Protein AF-A0A1W9YZS1-F1 (afdb_monomer_lite)

Secondary structure (DSSP, 8-state):
-HHHHHHHHHHTT--------SSHHHHHHHHHHHTT-SEEEEEPP---HHHHHSS--HHHHHHHH-TTSEEEEE--GGG----GGGGS-HHHHHHHHHHHHHHHHHHHHHHIIIIITTT--HHHHHHHHHHHHHHHHHHH-HHHHHHHHHHHHHHHHHH-

Sequence (160 aa):
QLGRVRELATSLGATMHTVVGDDVPTALLDFAREMNATQLVVGTSRRSRWARLFDEGIGARTVQESGGIDVHMVTHPAASRASGWSRVSPRERHIASWLAALVVPSVICAITVAWLDRFMGIGGESALFFIGVLIVALLGGVAPAALSALLSGMLLNYFL

InterPro domains:
  IPR014729 Rossmann-like alpha/beta/alpha sandwich fold [G3DSA:3.40.50.620] (1-74)
  IPR025201 Sensor protein KdpD, transmembrane domain [PF13493] (98-160)
  IPR038318 KdpD, transmembrane domain superfamily [G3DSA:1.20.120.620] (93-160)
  IPR052023 Sensor histidine kinase KdpD [PTHR45569] (2-159)

Structure (mmCIF, N/CA/C/O backbone):
data_AF-A0A1W9YZS1-F1
#
_entry.id   AF-A0A1W9YZS1-F1
#
loop_
_atom_site.group_PDB
_atom_site.id
_atom_site.type_symbol
_atom_site.label_atom_id
_atom_site.label_alt_id
_atom_site.label_comp_id
_atom_site.label_asym_id
_atom_site.label_entity_id
_atom_site.label_seq_id
_atom_site.pdbx_PDB_ins_code
_atom_site.Cartn_x
_atom_site.Cartn_y
_atom_site.Cartn_z
_atom_site.occupancy
_atom_site.B_iso_or_equiv
_atom_site.auth_seq_id
_atom_site.auth_comp_id
_atom_site.auth_asym_id
_atom_site.auth_atom_id
_atom_site.pdbx_PDB_model_num
ATOM 1 N N . GLN A 1 1 ? -33.999 -2.485 -0.172 1.00 58.56 1 GLN A N 1
ATOM 2 C CA . GLN A 1 1 ? -32.939 -3.371 0.371 1.00 58.56 1 GLN A CA 1
ATOM 3 C C . GLN A 1 1 ? -32.842 -3.327 1.900 1.00 58.56 1 GLN A C 1
ATOM 5 O O . GLN A 1 1 ? -32.667 -4.387 2.485 1.00 58.56 1 GLN A O 1
ATOM 10 N N . LEU A 1 2 ? -33.027 -2.169 2.553 1.00 68.69 2 LEU A N 1
ATOM 11 C CA . LEU A 1 2 ? -32.973 -2.036 4.022 1.00 68.69 2 LEU A CA 1
ATOM 12 C C . LEU A 1 2 ? -33.967 -2.930 4.791 1.00 68.69 2 LEU A C 1
ATOM 14 O O . LEU A 1 2 ? -33.612 -3.445 5.843 1.00 68.69 2 LEU A O 1
ATOM 18 N N . GLY A 1 3 ? -35.166 -3.186 4.248 1.00 78.94 3 GLY A N 1
ATOM 19 C CA . GLY A 1 3 ? -36.170 -4.041 4.902 1.00 78.94 3 GLY A CA 1
ATOM 20 C C . GLY A 1 3 ? -35.681 -5.463 5.203 1.00 78.94 3 GLY A C 1
ATOM 21 O O . GLY A 1 3 ? -35.859 -5.941 6.313 1.00 78.94 3 GLY A O 1
ATOM 22 N N . ARG A 1 4 ? -34.957 -6.093 4.266 1.00 85.69 4 ARG A N 1
ATOM 23 C CA . ARG A 1 4 ? -34.427 -7.459 4.436 1.00 85.69 4 ARG A CA 1
ATOM 24 C C . ARG A 1 4 ? -33.316 -7.530 5.489 1.00 85.69 4 ARG A C 1
ATOM 26 O O . ARG A 1 4 ? -33.202 -8.518 6.200 1.00 85.69 4 ARG A O 1
ATOM 33 N N . VAL A 1 5 ? -32.494 -6.482 5.585 1.00 85.12 5 VAL A N 1
ATOM 34 C CA . VAL A 1 5 ? -31.437 -6.385 6.607 1.00 85.12 5 VAL A CA 1
ATOM 35 C C . VAL A 1 5 ? -32.053 -6.171 7.985 1.00 85.12 5 VAL A C 1
ATOM 37 O O . VAL A 1 5 ? -31.619 -6.801 8.942 1.00 85.12 5 VAL A O 1
ATOM 40 N N . ARG A 1 6 ? -33.089 -5.328 8.077 1.00 88.00 6 ARG A N 1
ATOM 41 C CA . ARG A 1 6 ? -33.818 -5.086 9.324 1.00 88.00 6 ARG A CA 1
ATOM 42 C C . ARG A 1 6 ? -34.495 -6.354 9.832 1.00 88.00 6 ARG A C 1
ATOM 44 O O . ARG A 1 6 ? -34.338 -6.690 10.995 1.00 88.00 6 ARG A O 1
ATOM 51 N N . GLU A 1 7 ? -35.181 -7.072 8.950 1.00 92.19 7 GLU A N 1
ATOM 52 C CA . GLU A 1 7 ? -35.853 -8.333 9.271 1.00 92.19 7 GLU A CA 1
ATOM 53 C C . GLU A 1 7 ? -34.859 -9.401 9.755 1.00 92.19 7 GLU A C 1
ATOM 55 O O . GLU A 1 7 ? -35.082 -10.025 10.790 1.00 92.19 7 GLU A O 1
ATOM 60 N N . LEU A 1 8 ? -33.706 -9.532 9.085 1.00 91.50 8 LEU A N 1
ATOM 61 C CA . LEU A 1 8 ? -32.629 -10.419 9.527 1.00 91.50 8 LEU A CA 1
ATOM 62 C C . LEU A 1 8 ? -32.063 -10.008 10.893 1.00 91.50 8 LEU A C 1
ATOM 64 O O . LEU A 1 8 ? -31.922 -10.858 11.768 1.00 91.50 8 LEU A O 1
ATOM 68 N N . ALA A 1 9 ? -31.759 -8.722 11.091 1.00 91.31 9 ALA A N 1
ATOM 69 C CA . ALA A 1 9 ? -31.238 -8.223 12.360 1.00 91.31 9 ALA A CA 1
ATOM 70 C C . ALA A 1 9 ? -32.214 -8.525 13.505 1.00 91.31 9 ALA A C 1
ATOM 72 O O . ALA A 1 9 ? -31.822 -9.129 14.500 1.00 91.31 9 ALA A O 1
ATOM 73 N N . THR A 1 10 ? -33.500 -8.215 13.319 1.00 92.25 10 THR A N 1
ATOM 74 C CA . THR A 1 10 ? -34.541 -8.506 14.310 1.00 92.25 10 THR A CA 1
ATOM 75 C C . THR A 1 10 ? -34.695 -10.008 14.565 1.00 92.25 10 THR A C 1
ATOM 77 O O . THR A 1 10 ? -34.836 -10.403 15.719 1.00 92.25 10 THR A O 1
ATOM 80 N N . SER A 1 11 ? -34.590 -10.860 13.537 1.00 94.69 11 SER A N 1
ATOM 81 C CA . SER A 1 11 ? -34.639 -12.325 13.702 1.00 94.69 11 SER A CA 1
ATOM 82 C C . SER A 1 11 ? -33.488 -12.890 14.548 1.00 94.69 11 SER A C 1
ATOM 84 O O . SER A 1 11 ? -33.639 -13.931 15.179 1.00 94.69 11 SER A O 1
ATOM 86 N N . LEU A 1 12 ? -32.357 -12.180 14.593 1.00 94.62 12 LEU A N 1
ATOM 87 C CA . LEU A 1 12 ? -31.184 -12.512 15.404 1.00 94.62 12 LEU A CA 1
ATOM 88 C C . LEU A 1 12 ? -31.181 -11.786 16.762 1.00 94.62 12 LEU A C 1
ATOM 90 O O . LEU A 1 12 ? -30.202 -11.877 17.497 1.00 94.62 12 LEU A O 1
ATOM 94 N N . GLY A 1 13 ? -32.246 -11.048 17.093 1.00 92.19 13 GLY A N 1
ATOM 95 C CA . GLY A 1 13 ? -32.338 -10.258 18.324 1.00 92.19 13 GLY A CA 1
ATOM 96 C C . GLY A 1 13 ? -31.519 -8.961 18.311 1.00 92.19 13 GLY A C 1
ATOM 97 O O . GLY A 1 13 ? -31.342 -8.345 19.358 1.00 92.19 13 GLY A O 1
ATOM 98 N N . ALA A 1 14 ? -31.019 -8.529 17.151 1.00 91.44 14 ALA A N 1
ATOM 99 C CA . ALA A 1 14 ? -30.277 -7.283 16.998 1.00 91.44 14 ALA A CA 1
ATOM 100 C C . ALA A 1 14 ? -31.205 -6.091 16.705 1.00 91.44 14 ALA A C 1
ATOM 102 O O . ALA A 1 14 ? -32.243 -6.214 16.044 1.00 91.44 14 ALA A O 1
ATOM 103 N N . THR A 1 15 ? -30.794 -4.905 17.154 1.00 88.69 15 THR A N 1
ATOM 104 C CA . THR A 1 15 ? -31.464 -3.635 16.856 1.00 88.69 15 THR A CA 1
ATOM 105 C C . THR A 1 15 ? -30.782 -2.917 15.693 1.00 88.69 15 THR A C 1
ATOM 107 O O . THR A 1 15 ? -29.587 -3.070 15.445 1.00 88.69 15 THR A O 1
ATOM 110 N N . MET A 1 16 ? -31.557 -2.132 14.943 1.00 90.19 16 MET A N 1
ATOM 111 C CA . MET A 1 16 ? -31.054 -1.355 13.811 1.00 90.19 16 MET A CA 1
ATOM 112 C C . MET A 1 16 ? -31.204 0.135 14.099 1.00 90.19 16 MET A C 1
ATOM 114 O O . MET A 1 16 ? -32.323 0.618 14.275 1.00 90.19 16 MET A O 1
ATOM 118 N N . HIS A 1 17 ? -30.085 0.854 14.065 1.00 89.56 17 HIS A N 1
ATOM 119 C CA . HIS A 1 17 ? -30.022 2.307 14.194 1.00 89.56 17 HIS A CA 1
ATOM 120 C C . HIS A 1 17 ? -29.417 2.897 12.919 1.00 89.56 17 HIS A C 1
ATOM 122 O O . HIS A 1 17 ? -28.482 2.339 12.348 1.00 89.56 17 HIS A O 1
ATOM 128 N N . THR A 1 18 ? -29.994 3.991 12.423 1.00 89.62 18 THR A N 1
ATOM 129 C CA . THR A 1 18 ? -29.451 4.735 11.280 1.00 89.62 18 THR A CA 1
ATOM 130 C C . THR A 1 18 ? -28.856 6.025 11.807 1.00 89.62 18 THR A C 1
ATOM 132 O O . THR A 1 18 ? -29.577 6.840 12.373 1.00 89.62 18 THR A O 1
ATOM 135 N N . VAL A 1 19 ? -27.549 6.179 11.627 1.00 90.00 19 VAL A N 1
ATOM 136 C CA . VAL A 1 19 ? -26.792 7.362 12.034 1.00 90.00 19 VAL A CA 1
ATOM 137 C C . VAL A 1 19 ? -26.459 8.157 10.779 1.00 90.00 19 VAL A C 1
ATOM 139 O O . VAL A 1 19 ? -26.076 7.576 9.761 1.00 90.00 19 VAL A O 1
ATOM 142 N N . VAL A 1 20 ? -26.644 9.473 10.840 1.00 89.75 20 VAL A N 1
ATOM 143 C CA . VAL A 1 20 ? -26.350 10.400 9.743 1.00 89.75 20 VAL A CA 1
ATOM 144 C C . VAL A 1 20 ? -25.273 11.361 10.225 1.00 89.75 20 VAL A C 1
ATOM 146 O O . VAL A 1 20 ? -25.414 11.948 11.292 1.00 89.75 20 VAL A O 1
ATOM 149 N N . GLY A 1 21 ? -24.211 11.514 9.440 1.00 86.50 21 GLY A N 1
ATOM 150 C CA . GLY A 1 21 ? -23.132 12.457 9.707 1.00 86.50 21 GLY A CA 1
ATOM 151 C C . GLY A 1 21 ? -22.326 12.729 8.443 1.00 86.50 21 GLY A C 1
ATOM 152 O O . GLY A 1 21 ? -22.338 11.918 7.512 1.00 86.50 21 GLY A O 1
ATOM 153 N N . ASP A 1 22 ? -21.654 13.878 8.414 1.00 86.81 22 ASP A N 1
ATOM 154 C CA . ASP A 1 22 ? -20.851 14.324 7.268 1.00 86.81 22 ASP A CA 1
ATOM 155 C C . ASP A 1 22 ? -19.557 13.507 7.111 1.00 86.81 22 ASP A C 1
ATOM 157 O O . ASP A 1 22 ? -19.085 13.295 5.994 1.00 86.81 22 ASP A O 1
ATOM 161 N N . ASP A 1 23 ? -19.022 12.991 8.223 1.00 85.88 23 ASP A N 1
ATOM 162 C CA . ASP A 1 23 ? -17.901 12.053 8.258 1.00 85.88 23 ASP A CA 1
ATOM 163 C C . ASP A 1 23 ? -18.339 10.707 8.851 1.00 85.88 23 ASP A C 1
ATOM 165 O O . ASP A 1 23 ? -18.819 10.615 9.983 1.00 85.88 23 ASP A O 1
ATOM 169 N N . VAL A 1 24 ? -18.187 9.643 8.060 1.00 86.62 24 VAL A N 1
ATOM 170 C CA . VAL A 1 24 ? -18.674 8.305 8.423 1.00 86.62 24 VAL A CA 1
ATOM 171 C C . VAL A 1 24 ? -17.892 7.695 9.599 1.00 86.62 24 VAL A C 1
ATOM 173 O O . VAL A 1 24 ? -18.552 7.208 10.517 1.00 86.62 24 VAL A O 1
ATOM 176 N N . PRO A 1 25 ? -16.539 7.682 9.623 1.00 87.81 25 PRO A N 1
ATOM 177 C CA . PRO A 1 25 ? -15.772 7.216 10.782 1.00 87.81 25 PRO A CA 1
ATOM 178 C C . PRO A 1 25 ? -16.170 7.903 12.088 1.00 87.81 25 PRO A C 1
ATOM 180 O O . PRO A 1 25 ? -16.483 7.207 13.056 1.00 87.81 25 PRO A O 1
ATOM 183 N N . THR A 1 26 ? -16.223 9.236 12.088 1.00 90.81 26 THR A N 1
ATOM 184 C CA . THR A 1 26 ? -16.561 10.038 13.269 1.00 90.81 26 THR A CA 1
ATOM 185 C C . THR A 1 26 ? -17.967 9.708 13.756 1.00 90.81 26 THR A C 1
ATOM 187 O O . THR A 1 26 ? -18.143 9.330 14.911 1.00 90.81 26 THR A O 1
ATOM 190 N N . ALA A 1 27 ? -18.961 9.726 12.861 1.00 92.44 27 ALA A N 1
ATOM 191 C CA . ALA A 1 27 ? -20.349 9.439 13.220 1.00 92.44 27 ALA A CA 1
ATOM 192 C C . ALA A 1 27 ? -20.545 8.013 13.773 1.00 92.44 27 ALA A C 1
ATOM 194 O O . ALA A 1 27 ? -21.331 7.805 14.699 1.00 92.44 27 ALA A O 1
ATOM 195 N N . LEU A 1 28 ? -19.827 7.021 13.230 1.00 91.38 28 LEU A N 1
ATOM 196 C CA . LEU A 1 28 ? -19.864 5.646 13.738 1.00 91.38 28 LEU A CA 1
ATOM 197 C C . LEU A 1 28 ? -19.251 5.537 15.136 1.00 91.38 28 LEU A C 1
ATOM 199 O O . LEU A 1 28 ? -19.814 4.855 15.993 1.00 91.38 28 LEU A O 1
ATOM 203 N N . LEU A 1 29 ? -18.104 6.181 15.358 1.00 93.25 29 LEU A N 1
ATOM 204 C CA . LEU A 1 29 ? -17.408 6.146 16.641 1.00 93.25 29 LEU A CA 1
ATOM 205 C C . LEU A 1 29 ? -18.165 6.922 17.720 1.00 93.25 29 LEU A C 1
ATOM 207 O O . LEU A 1 29 ? -18.251 6.441 18.846 1.00 93.25 29 LEU A O 1
ATOM 211 N N . ASP A 1 30 ? -18.761 8.064 17.389 1.00 94.31 30 ASP A N 1
ATOM 212 C CA . ASP A 1 30 ? -19.566 8.843 18.332 1.00 94.31 30 ASP A CA 1
ATOM 213 C C . ASP A 1 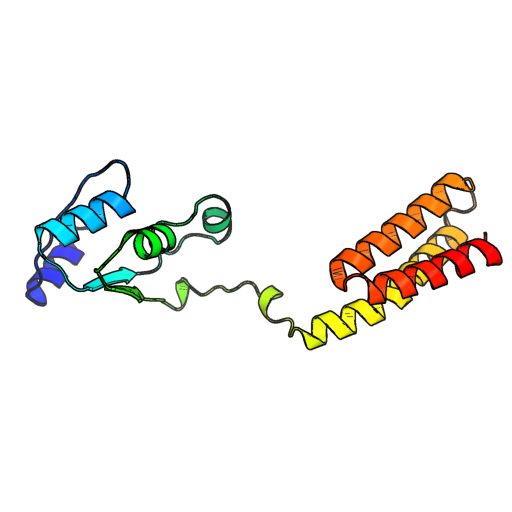30 ? -20.812 8.077 18.771 1.00 94.31 30 ASP A C 1
ATOM 215 O O . ASP A 1 30 ? -21.067 7.959 19.970 1.00 94.31 30 ASP A O 1
ATOM 219 N N . PHE A 1 31 ? -21.517 7.443 17.830 1.00 94.25 31 PHE A N 1
ATOM 220 C CA . PHE A 1 31 ? -22.634 6.563 18.170 1.00 94.25 31 PHE A CA 1
ATOM 221 C C . PHE A 1 31 ? -22.186 5.367 19.026 1.00 94.25 31 PHE A C 1
ATOM 223 O O . PHE A 1 31 ? -22.853 4.997 19.992 1.00 94.25 31 PHE A O 1
ATOM 230 N N . ALA A 1 32 ? -21.039 4.761 18.703 1.00 94.19 32 ALA A N 1
ATOM 231 C CA . ALA A 1 32 ? -20.492 3.656 19.486 1.00 94.19 32 ALA A CA 1
ATOM 232 C C . ALA A 1 32 ? -20.153 4.088 20.924 1.00 94.19 32 ALA A C 1
ATOM 234 O O . ALA A 1 32 ? -20.434 3.343 21.863 1.00 94.19 32 ALA A O 1
ATOM 235 N N . ARG A 1 33 ? -19.612 5.299 21.112 1.00 93.81 33 ARG A N 1
ATOM 236 C CA . ARG A 1 33 ? -19.332 5.883 22.435 1.00 93.81 33 ARG A CA 1
ATOM 237 C C . ARG A 1 33 ? -20.615 6.176 23.209 1.00 93.81 33 ARG A C 1
ATOM 239 O O . ARG A 1 33 ? -20.697 5.811 24.377 1.00 93.81 33 ARG A O 1
ATOM 246 N N . GLU A 1 34 ? -21.618 6.770 22.566 1.00 94.44 34 GLU A N 1
ATOM 247 C CA . GLU A 1 34 ? -22.921 7.065 23.181 1.00 94.44 34 GLU A CA 1
ATOM 248 C C . GLU A 1 34 ? -23.603 5.788 23.699 1.00 94.44 34 GLU A C 1
ATOM 250 O O . GLU A 1 34 ? -24.152 5.758 24.801 1.00 94.44 34 GLU A O 1
ATOM 255 N N . MET A 1 35 ? -23.479 4.694 22.945 1.00 93.81 35 MET A N 1
ATOM 256 C CA . MET A 1 35 ? -24.008 3.383 23.324 1.00 93.81 35 MET A CA 1
ATOM 257 C C . MET A 1 35 ? -23.081 2.574 24.246 1.00 93.81 35 MET A C 1
ATOM 259 O O . MET A 1 35 ? -23.429 1.447 24.600 1.00 93.81 35 MET A O 1
ATOM 263 N N . ASN A 1 36 ? -21.928 3.119 24.653 1.00 92.81 36 ASN A N 1
ATOM 264 C CA . ASN A 1 36 ? -20.903 2.432 25.451 1.00 92.81 36 ASN A CA 1
ATOM 265 C C . ASN A 1 36 ? -20.454 1.086 24.842 1.00 92.81 36 ASN A C 1
ATOM 267 O O . ASN A 1 36 ? -20.272 0.090 25.545 1.00 92.81 36 ASN A O 1
ATOM 271 N N . ALA A 1 37 ? -20.295 1.037 23.519 1.00 93.38 37 ALA A N 1
ATOM 272 C CA . ALA A 1 37 ? -19.846 -0.156 22.815 1.00 93.38 37 ALA A CA 1
ATOM 273 C C . ALA A 1 37 ? -18.346 -0.408 23.044 1.00 93.38 37 ALA A C 1
ATOM 275 O O . ALA A 1 37 ? -17.521 0.489 22.893 1.00 93.38 37 ALA A O 1
ATOM 276 N N . THR A 1 38 ? -17.985 -1.655 23.350 1.00 92.38 38 THR A N 1
ATOM 277 C CA . THR A 1 38 ? -16.585 -2.085 23.509 1.00 92.38 38 THR A CA 1
ATOM 278 C C . THR A 1 38 ? -15.957 -2.547 22.198 1.00 92.38 38 THR A C 1
ATOM 280 O O . THR A 1 38 ? -14.741 -2.480 22.043 1.00 92.38 38 THR A O 1
ATOM 283 N N . GLN A 1 39 ? -16.779 -2.996 21.244 1.00 92.88 39 GLN A N 1
ATOM 284 C CA . GLN A 1 39 ? -16.321 -3.549 19.976 1.00 92.88 39 GLN A CA 1
ATOM 285 C C . GLN A 1 39 ? -17.150 -3.027 18.802 1.00 92.88 39 GLN A C 1
ATOM 287 O O . GLN A 1 39 ? -18.383 -3.054 18.821 1.00 92.88 39 GLN A O 1
ATOM 292 N N . LEU A 1 40 ? -16.457 -2.619 17.742 1.00 91.56 40 LEU A N 1
ATOM 293 C CA . LEU A 1 40 ? -17.029 -2.198 16.472 1.00 91.56 40 LEU A CA 1
ATOM 294 C C . LEU A 1 40 ? -16.612 -3.174 15.366 1.00 91.56 40 LEU A C 1
ATOM 296 O O . LEU A 1 40 ? -15.443 -3.268 15.002 1.00 91.56 40 LEU A O 1
ATOM 300 N N . VAL A 1 41 ? -17.575 -3.903 14.800 1.00 90.81 41 VAL A N 1
ATOM 301 C CA . VAL A 1 41 ? -17.323 -4.854 13.707 1.00 90.81 41 VAL A CA 1
ATOM 302 C C . VAL A 1 41 ? -17.639 -4.195 12.368 1.00 90.81 41 VAL A C 1
ATOM 304 O O . VAL A 1 41 ? -18.792 -3.866 12.088 1.00 90.81 41 VAL A O 1
ATOM 307 N N . VAL A 1 42 ? -16.628 -4.036 11.512 1.00 85.56 42 VAL A N 1
ATOM 308 C CA . VAL A 1 42 ? -16.769 -3.366 10.211 1.00 85.56 42 VAL A CA 1
ATOM 309 C C . VAL A 1 42 ? -16.436 -4.332 9.079 1.00 85.56 42 VAL A C 1
ATOM 311 O O . VAL A 1 42 ? -15.325 -4.850 8.957 1.00 85.56 42 VAL A O 1
ATOM 314 N N . GLY A 1 43 ? -17.413 -4.568 8.205 1.00 79.31 43 GLY A N 1
ATOM 315 C CA . GLY A 1 43 ? -17.206 -5.331 6.978 1.00 79.31 43 GLY A CA 1
ATOM 316 C C . GLY A 1 43 ? -16.434 -4.520 5.937 1.00 79.31 43 GLY A C 1
ATOM 317 O O . GLY A 1 43 ? -16.751 -3.362 5.664 1.00 79.31 43 GLY A O 1
ATOM 318 N N . THR A 1 44 ? -15.437 -5.133 5.302 1.00 72.50 44 THR A N 1
ATOM 319 C CA . THR A 1 44 ? -14.715 -4.484 4.196 1.00 72.50 44 THR A CA 1
ATOM 320 C C . THR A 1 44 ? -15.641 -4.229 2.999 1.00 72.50 44 THR A C 1
ATOM 322 O O . THR A 1 44 ? -16.324 -5.127 2.502 1.00 72.50 44 THR A O 1
ATOM 325 N N . SER A 1 45 ? -15.682 -2.982 2.519 1.00 65.38 45 SER A N 1
ATOM 326 C CA . SER A 1 45 ? -16.508 -2.627 1.360 1.00 65.38 45 SER A CA 1
ATOM 327 C C . SER A 1 45 ? -15.943 -3.210 0.058 1.00 65.38 45 SER A C 1
ATOM 329 O O . SER A 1 45 ? -14.738 -3.407 -0.099 1.00 65.38 45 SER A O 1
ATOM 331 N N . ARG A 1 46 ? -16.821 -3.423 -0.931 1.00 56.31 46 ARG A N 1
ATOM 332 C CA . ARG A 1 46 ? -16.484 -3.946 -2.271 1.00 56.31 46 ARG A CA 1
ATOM 333 C C . ARG A 1 46 ? -15.696 -2.960 -3.159 1.00 56.31 46 ARG A C 1
ATOM 335 O O . ARG A 1 46 ? -15.609 -3.177 -4.366 1.00 56.31 46 ARG A O 1
ATOM 342 N N . ARG A 1 47 ? -15.172 -1.849 -2.625 1.00 55.03 47 ARG A N 1
ATOM 343 C CA . ARG A 1 47 ? -14.576 -0.779 -3.445 1.00 55.03 47 ARG A CA 1
ATOM 344 C C . ARG A 1 47 ? -13.260 -1.209 -4.116 1.00 55.03 47 ARG A C 1
ATOM 346 O O . ARG A 1 47 ? -12.401 -1.873 -3.528 1.00 55.03 47 ARG A O 1
ATOM 353 N N . SER A 1 48 ? -13.109 -0.779 -5.373 1.00 50.69 48 SER A N 1
ATOM 354 C CA . SER A 1 48 ? -11.899 -0.929 -6.195 1.00 50.69 48 SER A CA 1
ATOM 355 C C . SER A 1 48 ? -10.672 -0.328 -5.494 1.00 50.69 48 SER A C 1
ATOM 357 O O . SER A 1 48 ? -10.780 0.690 -4.816 1.00 50.69 48 SER A O 1
ATOM 359 N N . ARG A 1 49 ? -9.489 -0.942 -5.654 1.00 52.56 49 ARG A N 1
ATOM 360 C CA . ARG A 1 49 ? -8.220 -0.477 -5.047 1.00 52.56 49 ARG A CA 1
ATOM 361 C C . ARG A 1 49 ? -7.843 0.952 -5.450 1.00 52.56 49 ARG A C 1
ATOM 363 O O . ARG A 1 49 ? -7.190 1.619 -4.665 1.00 52.56 49 ARG A O 1
ATOM 370 N N . TRP A 1 50 ? -8.299 1.427 -6.609 1.00 43.59 50 TRP A N 1
ATOM 371 C CA . TRP A 1 50 ? -8.106 2.815 -7.038 1.00 43.59 50 TRP A CA 1
ATOM 372 C C . TRP A 1 50 ? -8.778 3.801 -6.082 1.00 43.59 50 TRP A C 1
ATOM 374 O O . TRP A 1 50 ? -8.146 4.751 -5.648 1.00 43.59 50 TRP A O 1
ATOM 384 N N . ALA A 1 51 ? -9.996 3.503 -5.625 1.00 53.78 51 ALA A N 1
ATOM 385 C CA . ALA A 1 51 ? -10.677 4.314 -4.617 1.00 53.78 51 ALA A CA 1
ATOM 386 C C . ALA A 1 51 ? -10.027 4.222 -3.221 1.00 53.78 51 ALA A C 1
ATOM 388 O O . ALA A 1 51 ? -10.276 5.080 -2.391 1.00 53.78 51 ALA A O 1
ATOM 389 N N . ARG A 1 52 ? -9.193 3.201 -2.959 1.00 56.50 52 ARG A N 1
ATOM 390 C CA . ARG A 1 52 ? -8.400 3.075 -1.719 1.00 56.50 52 ARG A CA 1
ATOM 391 C C . ARG A 1 52 ? -7.072 3.835 -1.760 1.00 56.50 52 ARG A C 1
ATOM 393 O O . ARG A 1 52 ? -6.438 3.959 -0.724 1.00 56.50 52 ARG A O 1
ATOM 400 N N . LEU A 1 53 ? -6.617 4.257 -2.942 1.00 50.81 53 LEU A N 1
ATOM 401 C CA . LEU A 1 53 ? -5.376 5.020 -3.099 1.00 50.81 53 LEU A CA 1
ATOM 402 C C . LEU A 1 53 ? -5.617 6.533 -2.963 1.00 50.81 53 LEU A C 1
ATOM 404 O O . LEU A 1 53 ? -4.696 7.260 -2.619 1.00 50.81 53 LEU A O 1
ATOM 408 N N . PHE A 1 54 ? -6.844 6.988 -3.243 1.00 50.25 54 PHE A N 1
ATOM 409 C CA . PHE A 1 54 ? -7.239 8.402 -3.193 1.00 50.25 54 PHE A CA 1
ATOM 410 C C . PHE A 1 54 ? -7.993 8.800 -1.923 1.00 50.25 54 PHE A C 1
ATOM 412 O O . PHE A 1 54 ? -8.214 9.984 -1.705 1.00 50.25 54 PHE A O 1
ATOM 419 N N . ASP A 1 55 ? -8.396 7.832 -1.105 1.00 53.47 55 ASP A N 1
ATOM 420 C CA . ASP A 1 55 ? -9.119 8.078 0.134 1.00 53.47 55 ASP A CA 1
ATOM 421 C C . ASP A 1 55 ? -8.604 7.098 1.185 1.00 53.47 55 ASP A C 1
ATOM 423 O O . ASP A 1 55 ? -8.528 5.885 0.943 1.00 53.47 55 ASP A O 1
ATOM 427 N N . GLU A 1 56 ? -8.200 7.636 2.330 1.00 55.97 56 GLU A N 1
ATOM 428 C CA . GLU A 1 56 ? -7.697 6.903 3.487 1.00 55.97 56 GLU A CA 1
ATOM 429 C C . GLU A 1 56 ? -8.888 6.154 4.088 1.00 55.97 56 GLU A C 1
ATOM 431 O O . GLU A 1 56 ? -9.584 6.637 4.974 1.00 55.97 56 GLU A O 1
ATOM 436 N N . GLY A 1 57 ? -9.240 5.039 3.441 1.00 70.19 57 GLY A N 1
ATOM 437 C CA . GLY A 1 57 ? -10.604 4.524 3.452 1.00 70.19 57 GLY A CA 1
ATOM 438 C C . GLY A 1 57 ? -11.161 4.349 4.858 1.00 70.19 57 GLY A C 1
ATOM 439 O O . GLY A 1 57 ? -10.452 3.864 5.726 1.00 70.19 57 GLY A O 1
ATOM 440 N N . ILE A 1 58 ? -12.444 4.684 5.032 1.00 72.88 58 ILE A N 1
ATOM 441 C CA . ILE A 1 58 ? -13.240 4.669 6.277 1.00 72.88 58 ILE A CA 1
ATOM 442 C C . ILE A 1 58 ? -12.699 3.717 7.360 1.00 72.88 58 ILE A C 1
ATOM 444 O O . ILE A 1 58 ? -12.421 4.164 8.457 1.00 72.88 58 ILE A O 1
ATOM 448 N N . GLY A 1 59 ? -12.464 2.433 7.055 1.00 77.69 59 GLY A N 1
ATOM 449 C CA . GLY A 1 59 ? -11.942 1.468 8.034 1.00 77.69 59 GLY A CA 1
ATOM 450 C C . GLY A 1 59 ? -10.575 1.818 8.645 1.00 77.69 59 GLY A C 1
ATOM 451 O O . GLY A 1 59 ? -10.385 1.600 9.833 1.00 77.69 59 GLY A O 1
ATOM 452 N N . ALA A 1 60 ? -9.633 2.370 7.876 1.00 78.62 60 ALA A N 1
ATOM 453 C CA . ALA A 1 60 ? -8.328 2.790 8.387 1.00 78.62 60 ALA A CA 1
ATOM 454 C C . ALA A 1 60 ? -8.454 3.984 9.343 1.00 78.62 60 ALA A C 1
ATOM 456 O O . ALA A 1 60 ? -7.888 3.934 10.432 1.00 78.62 60 ALA A O 1
ATOM 457 N N . ARG A 1 61 ? -9.245 5.005 8.980 1.00 82.94 61 ARG A N 1
ATOM 458 C CA . ARG A 1 61 ? -9.540 6.134 9.878 1.00 82.94 61 ARG A CA 1
ATOM 459 C C . ARG A 1 61 ? -10.296 5.692 11.123 1.00 82.94 61 ARG A C 1
ATOM 461 O O . ARG A 1 61 ? -9.894 6.045 12.221 1.00 82.94 61 ARG A O 1
ATOM 468 N N . THR A 1 62 ? -11.302 4.829 10.978 1.00 84.62 62 THR A N 1
ATOM 469 C CA . THR A 1 62 ? -12.038 4.275 12.122 1.00 84.62 62 THR A CA 1
ATOM 470 C C . THR A 1 62 ? -11.112 3.540 13.089 1.00 84.62 62 THR A C 1
ATOM 472 O O . THR A 1 62 ? -11.268 3.707 14.288 1.00 84.62 62 THR A O 1
ATOM 475 N N . VAL A 1 63 ? -10.138 2.762 12.601 1.00 86.31 63 VAL A N 1
ATOM 476 C CA . VAL A 1 63 ? -9.145 2.089 13.462 1.00 86.31 63 VAL A CA 1
ATOM 477 C C . VAL A 1 63 ? -8.206 3.095 14.134 1.00 86.31 63 VAL A C 1
ATOM 479 O O . VAL A 1 63 ? -7.881 2.929 15.303 1.00 86.31 63 VAL A O 1
ATOM 482 N N . GLN A 1 64 ? -7.757 4.127 13.417 1.00 86.62 64 GLN A N 1
ATOM 483 C CA . GLN A 1 64 ? -6.855 5.138 13.981 1.00 86.62 64 GLN A CA 1
ATOM 484 C C . GLN A 1 64 ? -7.539 5.996 15.055 1.00 86.62 64 GLN A C 1
ATOM 486 O O . GLN A 1 64 ? -6.909 6.357 16.046 1.00 86.62 64 GLN A O 1
ATOM 491 N N . GLU A 1 65 ? -8.824 6.299 14.880 1.00 87.81 65 GLU A N 1
ATOM 492 C CA . GLU A 1 65 ? -9.592 7.202 15.745 1.00 87.81 65 GLU A CA 1
ATOM 493 C C . GLU A 1 65 ? -10.416 6.470 16.824 1.00 87.81 65 GLU A C 1
ATOM 495 O O . GLU A 1 65 ? -11.070 7.119 17.649 1.00 87.81 65 GLU A O 1
ATOM 500 N N . SER A 1 66 ? -10.402 5.129 16.859 1.00 85.75 66 SER A N 1
ATOM 501 C CA . SER A 1 66 ? -11.275 4.344 17.748 1.00 85.75 66 SER A CA 1
ATOM 502 C C . SER A 1 66 ? -10.984 4.525 19.234 1.00 85.75 66 SER A C 1
ATOM 504 O O . SER A 1 66 ? -11.875 4.329 20.067 1.00 85.75 66 SER A O 1
ATOM 506 N N . GLY A 1 67 ? -9.758 4.917 19.584 1.00 88.25 67 GLY A N 1
ATOM 507 C CA . GLY A 1 67 ? -9.328 5.046 20.971 1.00 88.25 67 GLY A CA 1
ATOM 508 C C . GLY A 1 67 ? -9.467 3.717 21.717 1.00 88.25 67 GLY A C 1
ATOM 509 O O . GLY A 1 67 ? -8.786 2.752 21.392 1.00 88.25 67 GLY A O 1
ATOM 510 N N . GLY A 1 68 ? -10.345 3.673 22.723 1.00 88.69 68 GLY A N 1
ATOM 511 C CA . GLY A 1 68 ? -10.589 2.482 23.549 1.00 88.69 68 GLY A CA 1
ATOM 512 C C . GLY A 1 68 ? -11.594 1.472 22.980 1.00 88.69 68 GLY A C 1
ATOM 513 O O . GLY A 1 68 ? -11.889 0.494 23.658 1.00 88.69 68 GLY A O 1
ATOM 514 N N . ILE A 1 69 ? -12.154 1.714 21.790 1.00 92.19 69 ILE A N 1
ATOM 515 C CA . ILE A 1 69 ? -13.096 0.792 21.140 1.00 92.19 69 ILE A CA 1
ATOM 516 C C . ILE A 1 69 ? -12.320 -0.145 20.212 1.00 92.19 69 ILE A C 1
ATOM 518 O O . ILE A 1 69 ? -11.609 0.311 19.311 1.00 92.19 69 ILE A O 1
ATOM 522 N N . ASP A 1 70 ? -12.501 -1.453 20.384 1.00 91.25 70 ASP A N 1
ATOM 523 C CA . ASP A 1 70 ? -11.856 -2.457 19.540 1.00 91.25 70 ASP A CA 1
ATOM 524 C C . ASP A 1 70 ? -12.533 -2.525 18.166 1.00 91.25 70 ASP A C 1
ATOM 526 O O . ASP A 1 70 ? -13.701 -2.899 18.045 1.00 91.25 70 ASP A O 1
ATOM 530 N N . VAL A 1 71 ? -11.801 -2.204 17.097 1.00 89.62 71 VAL A N 1
ATOM 531 C CA . VAL A 1 71 ? -12.328 -2.272 15.724 1.00 89.62 71 VAL A CA 1
ATOM 532 C C . VAL A 1 71 ? -11.924 -3.589 15.063 1.00 89.62 71 VAL A C 1
ATOM 534 O O . VAL A 1 71 ? -10.754 -3.822 14.760 1.00 89.62 71 VAL A O 1
ATOM 537 N N . HIS A 1 72 ? -12.902 -4.454 14.784 1.00 87.62 72 HIS A N 1
ATOM 538 C CA . HIS A 1 72 ? -12.690 -5.735 14.113 1.00 87.62 72 HIS A CA 1
ATOM 539 C C . HIS A 1 72 ? -13.088 -5.674 12.633 1.00 87.62 72 HIS A C 1
ATOM 541 O O . HIS A 1 72 ? -14.269 -5.588 12.283 1.00 87.62 72 HIS A O 1
ATOM 547 N N . MET A 1 73 ? -12.092 -5.760 11.749 1.00 85.12 73 MET A N 1
ATOM 548 C CA . MET A 1 73 ? -12.292 -5.722 10.299 1.00 85.12 73 MET A CA 1
ATOM 549 C C . MET A 1 73 ? -12.586 -7.117 9.734 1.00 85.12 73 MET A C 1
ATOM 551 O O . MET A 1 73 ? -11.706 -7.978 9.692 1.00 85.12 73 MET A O 1
ATOM 555 N N . VAL A 1 74 ? -13.797 -7.327 9.211 1.00 81.50 74 VAL A N 1
ATOM 556 C CA . VAL A 1 74 ? -14.192 -8.603 8.589 1.00 81.50 74 VAL A CA 1
ATOM 557 C C . VAL A 1 74 ? -13.932 -8.558 7.083 1.00 81.50 74 VAL A C 1
ATOM 559 O O . VAL A 1 74 ? -14.516 -7.762 6.333 1.00 81.50 74 VAL A O 1
ATOM 562 N N . THR A 1 75 ? -13.039 -9.432 6.620 1.00 69.62 75 THR A N 1
ATOM 563 C CA . THR A 1 75 ? -12.725 -9.595 5.196 1.00 69.62 75 THR A CA 1
ATOM 564 C C . THR A 1 75 ? -13.633 -10.646 4.556 1.00 69.62 75 THR A C 1
ATOM 566 O O . THR A 1 75 ? -14.063 -11.599 5.199 1.00 69.62 75 THR A O 1
ATOM 569 N N . HIS A 1 76 ? -13.955 -10.478 3.273 1.00 68.44 76 HIS A N 1
ATOM 570 C CA . HIS A 1 76 ? -14.714 -11.463 2.497 1.00 68.44 76 HIS A CA 1
ATOM 571 C C . HIS A 1 76 ? -13.960 -11.776 1.191 1.00 68.44 76 HIS A C 1
ATOM 573 O O . HIS A 1 76 ? -13.279 -10.883 0.676 1.00 68.44 76 HIS A O 1
ATOM 579 N N . PRO A 1 77 ? -14.072 -12.983 0.598 1.00 57.88 77 PRO A N 1
ATOM 580 C CA . PRO A 1 77 ? -13.303 -13.366 -0.594 1.00 57.88 77 PRO A CA 1
ATOM 581 C C . PRO A 1 77 ? -13.460 -12.389 -1.769 1.00 57.88 77 PRO A C 1
ATOM 583 O O . PRO A 1 77 ? -12.503 -12.108 -2.486 1.00 57.88 77 PRO A O 1
ATOM 586 N N . ALA A 1 78 ? -14.642 -11.784 -1.918 1.00 58.00 78 ALA A N 1
ATOM 587 C CA . ALA A 1 78 ? -14.911 -10.764 -2.933 1.00 58.00 78 ALA A CA 1
ATOM 588 C C . ALA A 1 78 ? -14.188 -9.416 -2.692 1.00 58.00 78 ALA A C 1
ATOM 590 O O . ALA A 1 78 ? -14.020 -8.645 -3.634 1.00 58.00 78 ALA A O 1
ATOM 591 N N . ALA A 1 79 ? -13.742 -9.127 -1.465 1.00 55.00 79 ALA A N 1
ATOM 592 C CA . ALA A 1 79 ? -12.929 -7.951 -1.124 1.00 55.00 79 ALA A CA 1
ATOM 593 C C . ALA A 1 79 ? -11.420 -8.190 -1.367 1.00 55.00 79 ALA A C 1
ATOM 595 O O . ALA A 1 79 ? -10.630 -7.246 -1.468 1.00 55.00 79 ALA A O 1
ATOM 596 N N . SER A 1 80 ? -11.029 -9.460 -1.520 1.00 51.19 80 SER A N 1
ATOM 597 C CA . SER A 1 80 ? -9.655 -9.956 -1.635 1.00 51.19 80 SER A CA 1
ATOM 598 C C . SER A 1 80 ? -9.253 -10.251 -3.090 1.00 51.19 80 SER A C 1
ATOM 600 O O . SER A 1 80 ? -8.710 -11.308 -3.416 1.00 51.19 80 SER A O 1
ATOM 602 N N . ARG A 1 81 ? -9.435 -9.291 -4.003 1.00 50.78 81 ARG A N 1
ATOM 603 C CA . ARG A 1 81 ? -8.572 -9.238 -5.199 1.00 50.78 81 ARG A CA 1
ATOM 604 C C . ARG A 1 81 ? -7.324 -8.435 -4.861 1.00 50.78 81 ARG A C 1
ATOM 606 O O . ARG A 1 81 ? -7.188 -7.267 -5.222 1.00 50.78 81 ARG A O 1
ATOM 613 N N . ALA A 1 82 ? -6.427 -9.067 -4.108 1.00 51.66 82 ALA A N 1
ATOM 614 C CA . ALA A 1 82 ? -5.041 -8.629 -4.042 1.00 51.66 82 ALA A CA 1
ATOM 615 C C . ALA A 1 82 ? -4.476 -8.646 -5.472 1.00 51.66 82 ALA A C 1
ATOM 617 O O . ALA A 1 82 ? -4.619 -9.642 -6.184 1.00 51.66 82 ALA A O 1
ATOM 618 N N . SER A 1 83 ? -3.895 -7.526 -5.912 1.00 50.31 83 SER A N 1
ATOM 619 C CA . SER A 1 83 ? -3.162 -7.476 -7.179 1.00 50.31 83 SER A CA 1
ATOM 620 C C . SER A 1 83 ? -2.078 -8.551 -7.157 1.00 50.31 83 SER A C 1
ATOM 622 O O . SER A 1 83 ? -1.339 -8.658 -6.181 1.00 50.31 83 SER A O 1
ATOM 624 N N . GLY A 1 84 ? -1.965 -9.327 -8.235 1.00 49.41 84 GLY A N 1
ATOM 625 C CA . GLY A 1 84 ? -0.917 -10.337 -8.399 1.00 49.41 84 GLY A CA 1
ATOM 626 C C . GLY A 1 84 ? 0.510 -9.782 -8.303 1.00 49.41 84 GLY A C 1
ATOM 627 O O . GLY A 1 84 ? 1.443 -10.565 -8.189 1.00 49.41 84 GLY A O 1
ATOM 628 N N . TRP A 1 85 ? 0.697 -8.457 -8.288 1.00 45.66 85 TRP A N 1
ATOM 629 C CA . TRP A 1 85 ? 2.010 -7.820 -8.160 1.00 45.66 85 TRP A CA 1
ATOM 630 C C . TRP A 1 85 ? 2.590 -7.844 -6.744 1.00 45.66 85 TRP A C 1
ATOM 632 O O . TRP A 1 85 ? 3.802 -7.751 -6.594 1.00 45.66 85 TRP A O 1
ATOM 642 N N . SER A 1 86 ? 1.772 -8.029 -5.703 1.00 50.75 86 SER A N 1
ATOM 643 C CA . SER A 1 86 ? 2.281 -8.194 -4.332 1.00 50.75 86 SER A CA 1
ATOM 644 C C . SER A 1 86 ? 2.705 -9.633 -4.014 1.00 50.75 86 SER A C 1
ATOM 646 O O . SER A 1 86 ? 3.003 -9.931 -2.862 1.00 50.75 86 SER A O 1
ATOM 648 N N . ARG A 1 87 ? 2.695 -10.537 -5.005 1.00 53.06 87 ARG A N 1
ATOM 649 C CA . ARG A 1 87 ? 3.165 -11.923 -4.843 1.00 53.06 87 ARG A CA 1
ATOM 650 C C . ARG A 1 87 ? 4.636 -12.117 -5.179 1.00 53.06 87 ARG A C 1
ATOM 652 O O . ARG A 1 87 ? 5.131 -13.212 -4.955 1.00 53.06 87 ARG A O 1
ATOM 659 N N . VAL A 1 88 ? 5.319 -11.099 -5.707 1.00 56.88 88 VAL A N 1
ATOM 660 C CA . VAL A 1 88 ? 6.755 -11.222 -5.953 1.00 56.88 88 VAL A CA 1
ATOM 661 C C . VAL A 1 88 ? 7.446 -11.210 -4.600 1.00 56.88 88 VAL A C 1
ATOM 663 O O . VAL A 1 88 ? 7.423 -10.208 -3.878 1.00 56.88 88 VAL A O 1
ATOM 666 N N . SER A 1 89 ? 8.015 -12.354 -4.242 1.00 67.44 89 SER A N 1
ATOM 667 C CA . SER A 1 89 ? 8.788 -12.513 -3.019 1.00 67.44 89 SER A CA 1
ATOM 668 C C . SER A 1 89 ? 9.910 -11.461 -2.989 1.00 67.44 89 SER A C 1
ATOM 670 O O . SER A 1 89 ? 10.516 -11.190 -4.030 1.00 67.44 89 SER A O 1
ATOM 672 N N . PRO A 1 90 ? 10.255 -10.876 -1.824 1.00 64.81 90 PRO A N 1
ATOM 673 C CA . PRO A 1 90 ? 11.387 -9.953 -1.713 1.00 64.81 90 PRO A CA 1
ATOM 674 C C . PRO A 1 90 ? 12.683 -10.514 -2.325 1.00 64.81 90 PRO A C 1
ATOM 676 O O . PRO A 1 90 ? 13.489 -9.761 -2.866 1.00 64.81 90 PRO A O 1
ATOM 679 N N . ARG A 1 91 ? 12.850 -11.847 -2.311 1.00 70.06 91 ARG A N 1
ATOM 680 C CA . ARG A 1 91 ? 13.973 -12.542 -2.956 1.00 70.06 91 ARG A CA 1
ATOM 681 C C . ARG A 1 91 ? 13.880 -12.547 -4.481 1.00 70.06 91 ARG A C 1
ATOM 683 O O . ARG A 1 91 ? 14.890 -12.334 -5.138 1.00 70.06 91 ARG A O 1
ATOM 690 N N . GLU A 1 92 ? 12.695 -12.756 -5.044 1.00 74.31 92 GLU A N 1
ATOM 691 C CA . GLU A 1 92 ? 12.483 -12.728 -6.498 1.00 74.31 92 GLU A CA 1
ATOM 692 C C . GLU A 1 92 ? 12.697 -11.321 -7.055 1.00 74.31 92 GLU A C 1
ATOM 694 O O . GLU A 1 92 ? 13.344 -11.163 -8.087 1.00 74.31 92 GLU A O 1
ATOM 699 N N . ARG A 1 93 ? 12.241 -10.288 -6.333 1.00 70.88 93 ARG A N 1
ATOM 700 C CA . ARG A 1 93 ? 12.486 -8.888 -6.705 1.00 70.88 93 ARG A CA 1
ATOM 701 C C . ARG A 1 93 ? 13.974 -8.536 -6.655 1.00 70.88 93 ARG A C 1
ATOM 703 O O . ARG A 1 93 ? 14.449 -7.802 -7.515 1.00 70.88 93 ARG A O 1
ATOM 710 N N . HIS A 1 94 ? 14.705 -9.085 -5.685 1.00 76.69 94 HIS A N 1
ATOM 711 C CA . HIS A 1 94 ? 16.153 -8.925 -5.608 1.00 76.69 94 HIS A CA 1
ATOM 712 C C . HIS A 1 94 ? 16.848 -9.621 -6.788 1.00 76.69 94 HIS A C 1
ATOM 714 O O . HIS A 1 94 ? 17.619 -8.995 -7.496 1.00 76.69 94 HIS A O 1
ATOM 720 N N . ILE A 1 95 ? 16.534 -10.881 -7.093 1.00 81.44 95 ILE A N 1
ATOM 721 C CA . ILE A 1 95 ? 17.147 -11.578 -8.241 1.00 81.44 95 ILE A CA 1
ATOM 722 C C . ILE A 1 95 ? 16.827 -10.861 -9.564 1.00 81.44 95 ILE 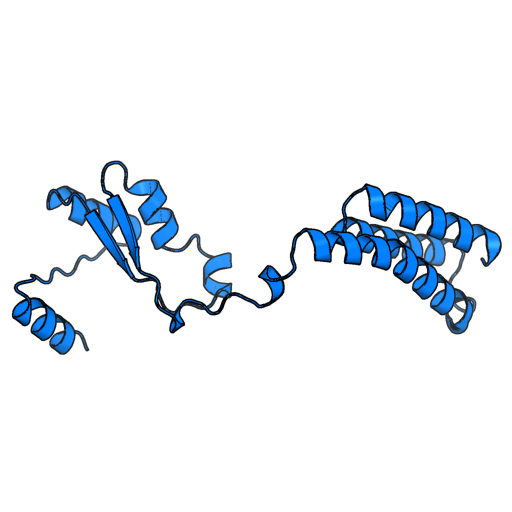A C 1
ATOM 724 O O . ILE A 1 95 ? 17.714 -10.662 -10.394 1.00 81.44 95 ILE A O 1
ATOM 728 N N . ALA A 1 96 ? 15.581 -10.415 -9.737 1.00 81.38 96 ALA A N 1
ATOM 729 C CA . ALA A 1 96 ? 15.155 -9.678 -10.920 1.00 81.38 96 ALA A CA 1
ATOM 730 C C . ALA A 1 96 ? 15.908 -8.352 -11.091 1.00 81.38 96 ALA A C 1
ATOM 732 O O . ALA A 1 96 ? 16.201 -7.970 -12.221 1.00 81.38 96 ALA A O 1
ATOM 733 N N . SER A 1 97 ? 16.257 -7.661 -10.003 1.00 75.81 97 SER A N 1
ATOM 734 C CA . SER A 1 97 ? 16.999 -6.407 -10.107 1.00 75.81 97 SER A CA 1
ATOM 735 C C . SER A 1 97 ? 18.466 -6.599 -10.480 1.00 75.81 97 SER A C 1
ATOM 737 O O . SER A 1 97 ? 19.003 -5.803 -11.246 1.00 75.81 97 SER A O 1
ATOM 739 N N . TRP A 1 98 ? 19.098 -7.676 -10.012 1.00 83.44 98 TRP A N 1
ATOM 740 C CA . TRP A 1 98 ? 20.449 -8.050 -10.437 1.00 83.44 98 TRP A CA 1
ATOM 741 C C . TRP A 1 98 ? 20.487 -8.485 -11.906 1.00 83.44 98 TRP A C 1
ATOM 743 O O . TRP A 1 98 ? 21.391 -8.089 -12.637 1.00 83.44 98 TRP A O 1
ATOM 753 N N . LEU A 1 99 ? 19.477 -9.228 -12.371 1.00 84.56 99 LEU A N 1
ATOM 754 C CA . LEU A 1 99 ? 19.330 -9.546 -13.796 1.00 84.56 99 LEU A CA 1
ATOM 755 C C . LEU A 1 99 ? 19.078 -8.283 -14.629 1.00 84.56 99 LEU A C 1
ATOM 757 O O . LEU A 1 99 ? 19.707 -8.099 -15.669 1.00 84.56 99 LEU A O 1
ATOM 761 N N . ALA A 1 100 ? 18.214 -7.381 -14.157 1.00 79.38 100 ALA A N 1
ATOM 762 C CA . ALA A 1 100 ? 17.953 -6.109 -14.825 1.00 79.38 100 ALA A CA 1
ATOM 763 C C . ALA A 1 100 ? 19.218 -5.240 -14.926 1.00 79.38 100 ALA A C 1
ATOM 765 O O . ALA A 1 100 ? 19.432 -4.621 -15.963 1.00 79.38 100 ALA A O 1
ATOM 766 N N . ALA A 1 101 ? 20.087 -5.248 -13.910 1.00 79.69 101 ALA A N 1
ATOM 767 C CA . ALA A 1 101 ? 21.353 -4.513 -13.925 1.00 79.69 101 ALA A CA 1
ATOM 768 C C . ALA A 1 101 ? 22.320 -4.959 -15.036 1.00 79.69 101 ALA A C 1
ATOM 770 O O . ALA A 1 101 ? 23.148 -4.163 -15.470 1.00 79.69 101 ALA A O 1
ATOM 771 N N . LEU A 1 102 ? 22.208 -6.205 -15.507 1.00 82.19 102 LEU A N 1
ATOM 772 C CA . LEU A 1 102 ? 22.989 -6.724 -16.633 1.00 82.19 102 LEU A CA 1
ATOM 773 C C . LEU A 1 102 ? 22.265 -6.514 -17.964 1.00 82.19 102 LEU A C 1
ATOM 775 O O . LEU A 1 102 ? 22.854 -6.046 -18.933 1.00 82.19 102 LEU A O 1
ATOM 779 N N . VAL A 1 103 ? 20.973 -6.843 -18.013 1.00 84.69 103 VAL A N 1
ATOM 780 C CA . VAL A 1 103 ? 20.200 -6.851 -19.261 1.00 84.69 103 VAL A CA 1
ATOM 781 C C . VAL A 1 103 ? 19.923 -5.435 -19.764 1.00 84.69 103 VAL A C 1
ATOM 783 O O . VAL A 1 103 ? 20.021 -5.192 -20.963 1.00 84.69 103 VAL A O 1
ATOM 786 N N . VAL A 1 104 ? 19.600 -4.488 -18.876 1.00 83.38 104 VAL A N 1
ATOM 787 C CA . VAL A 1 104 ? 19.190 -3.132 -19.276 1.00 83.38 104 VAL A CA 1
ATOM 788 C C . VAL A 1 104 ? 20.319 -2.379 -20.001 1.00 83.38 104 VAL A C 1
ATOM 790 O O . VAL A 1 104 ? 20.070 -1.931 -21.121 1.00 83.38 104 VAL A O 1
ATOM 793 N N . PRO A 1 105 ? 21.558 -2.283 -19.473 1.00 77.50 105 PRO A N 1
ATOM 794 C CA . PRO A 1 105 ? 22.662 -1.633 -20.187 1.00 77.50 105 PRO A CA 1
ATOM 795 C C . PRO A 1 105 ? 23.009 -2.315 -21.511 1.00 77.50 105 PRO A C 1
ATOM 797 O O . PRO A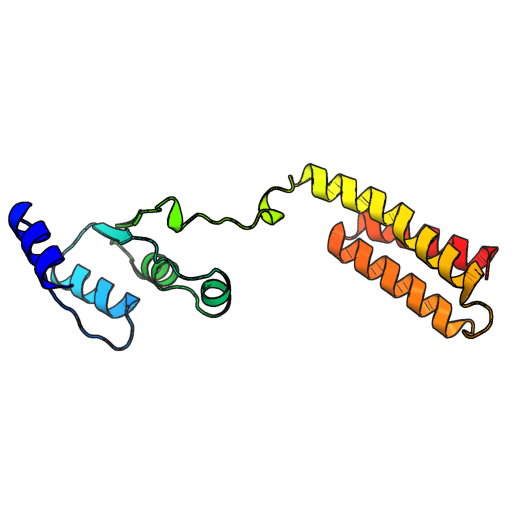 1 105 ? 23.257 -1.636 -22.504 1.00 77.50 105 PRO A O 1
ATOM 800 N N . SER A 1 106 ? 22.995 -3.652 -21.554 1.00 80.56 106 SER A N 1
ATOM 801 C CA . SER A 1 106 ? 23.302 -4.407 -22.773 1.00 80.56 106 SER A CA 1
ATOM 802 C C . SER A 1 106 ? 22.252 -4.210 -23.865 1.00 80.56 106 SER A C 1
ATOM 804 O O . SER A 1 106 ? 22.609 -4.076 -25.033 1.00 80.56 106 SER A O 1
ATOM 806 N N . VAL A 1 107 ? 20.966 -4.152 -23.504 1.00 82.88 107 VAL A N 1
ATOM 807 C CA . VAL A 1 107 ? 19.880 -3.870 -24.455 1.00 82.88 107 VAL A CA 1
ATOM 808 C C . VAL A 1 107 ? 19.958 -2.430 -24.956 1.00 82.88 107 VAL A C 1
ATOM 810 O O . VAL A 1 107 ? 19.831 -2.213 -26.158 1.00 82.88 107 VAL A O 1
ATOM 813 N N . ILE A 1 108 ? 20.212 -1.460 -24.069 1.00 77.75 108 ILE A N 1
ATOM 814 C CA . ILE A 1 108 ? 20.400 -0.056 -24.465 1.00 77.75 108 ILE A CA 1
ATOM 815 C C . ILE A 1 108 ? 21.563 0.055 -25.453 1.00 77.75 108 ILE A C 1
ATOM 817 O O . ILE A 1 108 ? 21.371 0.608 -26.530 1.00 77.75 108 ILE A O 1
ATOM 821 N N . CYS A 1 109 ? 22.709 -0.560 -25.145 1.00 75.69 109 CYS A N 1
ATOM 822 C CA . CYS A 1 109 ? 23.872 -0.582 -26.030 1.00 75.69 109 CYS A CA 1
ATOM 823 C C . CYS A 1 109 ? 23.583 -1.246 -27.385 1.00 75.69 109 CYS A C 1
ATOM 825 O O . CYS A 1 109 ? 24.001 -0.748 -28.428 1.00 75.69 109 CYS A O 1
ATOM 827 N N . ALA A 1 110 ? 22.870 -2.375 -27.397 1.00 77.44 110 ALA A N 1
ATOM 828 C CA . ALA A 1 110 ? 22.535 -3.063 -28.641 1.00 77.44 110 ALA A CA 1
ATOM 829 C C . ALA A 1 110 ? 21.610 -2.214 -29.527 1.00 77.44 110 ALA A C 1
ATOM 831 O O . ALA A 1 110 ? 21.781 -2.184 -30.743 1.00 77.44 110 ALA A O 1
ATOM 832 N N . ILE A 1 111 ? 20.649 -1.504 -28.927 1.00 76.56 111 ILE A N 1
ATOM 833 C CA . ILE A 1 111 ? 19.731 -0.614 -29.648 1.00 76.56 111 ILE A CA 1
ATOM 834 C C . ILE A 1 111 ? 20.468 0.621 -30.174 1.00 76.56 111 ILE A C 1
ATOM 836 O O . ILE A 1 111 ? 20.250 0.999 -31.327 1.00 76.56 111 ILE A O 1
ATOM 840 N N . THR A 1 112 ? 21.342 1.236 -29.370 1.00 70.31 112 THR A N 1
ATOM 841 C CA . THR A 1 112 ? 22.095 2.422 -29.799 1.00 70.31 112 THR A CA 1
ATOM 842 C C . THR A 1 112 ? 23.007 2.097 -30.975 1.00 70.31 112 THR A C 1
ATOM 844 O O . THR A 1 112 ? 22.896 2.748 -32.011 1.00 70.31 112 THR A O 1
ATOM 847 N N . VAL A 1 113 ? 23.793 1.021 -30.882 1.00 68.81 113 VAL A N 1
ATOM 848 C CA . VAL A 1 113 ? 24.719 0.599 -31.948 1.00 68.81 113 VAL A CA 1
ATOM 849 C C . VAL A 1 113 ? 23.979 0.129 -33.210 1.00 68.81 113 VAL A C 1
ATOM 851 O O . VAL A 1 113 ? 24.406 0.418 -34.323 1.00 68.81 113 VAL A O 1
ATOM 854 N N . ALA A 1 114 ? 22.857 -0.588 -33.078 1.00 70.31 114 ALA A N 1
ATOM 855 C CA . ALA A 1 114 ? 22.164 -1.145 -34.244 1.00 70.31 114 ALA A CA 1
ATOM 856 C C . ALA A 1 114 ? 21.251 -0.143 -34.976 1.00 70.31 114 ALA A C 1
ATOM 858 O O . ALA A 1 114 ? 21.022 -0.305 -36.176 1.00 70.31 114 ALA A O 1
ATOM 859 N N . TRP A 1 115 ? 20.698 0.856 -34.279 1.00 62.19 115 TRP A N 1
ATOM 860 C CA . TRP A 1 115 ? 19.650 1.727 -34.835 1.00 62.19 115 TRP A CA 1
ATOM 861 C C . TRP A 1 115 ? 19.887 3.229 -34.649 1.00 62.19 115 TRP A C 1
ATOM 863 O O . TRP A 1 115 ? 19.355 4.009 -35.441 1.00 62.19 115 TRP A O 1
ATOM 873 N N . LEU A 1 116 ? 20.640 3.652 -33.629 1.00 58.12 116 LEU A N 1
ATOM 874 C CA . LEU A 1 116 ? 20.630 5.043 -33.156 1.00 58.12 116 LEU A CA 1
ATOM 875 C C . LEU A 1 116 ? 21.936 5.818 -33.379 1.00 58.12 116 LEU A C 1
ATOM 877 O O . LEU A 1 116 ? 21.893 7.048 -33.377 1.00 58.12 116 LEU A O 1
ATOM 881 N N . ASP A 1 117 ? 23.028 5.121 -33.694 1.00 59.81 117 ASP A N 1
ATOM 882 C CA 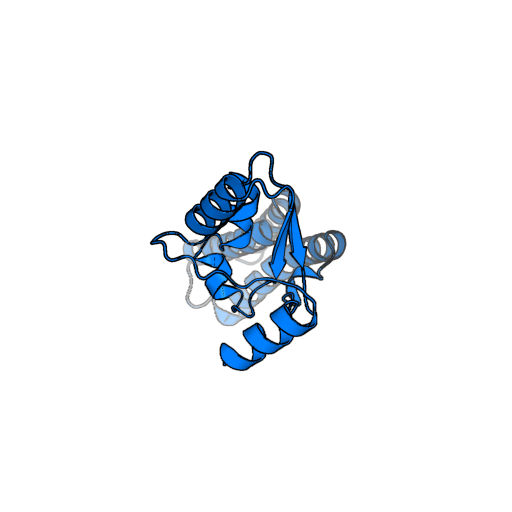. ASP A 1 117 ? 24.347 5.676 -34.059 1.00 59.81 117 ASP A CA 1
ATOM 883 C C . ASP A 1 117 ? 24.270 6.679 -35.236 1.00 59.81 117 ASP A C 1
ATOM 885 O O . ASP A 1 117 ? 25.093 7.568 -35.421 1.00 59.81 117 ASP A O 1
ATOM 889 N N . ARG A 1 118 ? 23.204 6.600 -36.047 1.00 56.16 118 ARG A N 1
ATOM 890 C CA . ARG A 1 118 ? 22.972 7.506 -37.184 1.00 56.16 118 ARG A CA 1
ATOM 891 C C . ARG A 1 118 ? 22.269 8.822 -36.819 1.00 56.16 118 ARG A C 1
ATOM 893 O O . ARG A 1 118 ? 22.230 9.722 -37.656 1.00 56.16 118 ARG A O 1
ATOM 900 N N . PHE A 1 119 ? 21.673 8.932 -35.627 1.00 57.12 119 PHE A N 1
ATOM 901 C CA . PHE A 1 119 ? 20.791 10.052 -35.258 1.00 57.12 119 PHE A CA 1
ATOM 902 C C . PHE A 1 119 ? 21.122 10.728 -33.920 1.00 57.12 119 PHE A C 1
ATOM 904 O O . PHE A 1 119 ? 20.659 11.850 -33.705 1.00 57.12 119 PHE A O 1
ATOM 911 N N . MET A 1 120 ? 21.887 10.097 -33.023 1.00 57.91 120 MET A N 1
ATOM 912 C CA . MET A 1 120 ? 22.260 10.688 -31.734 1.00 57.91 120 MET A CA 1
ATOM 913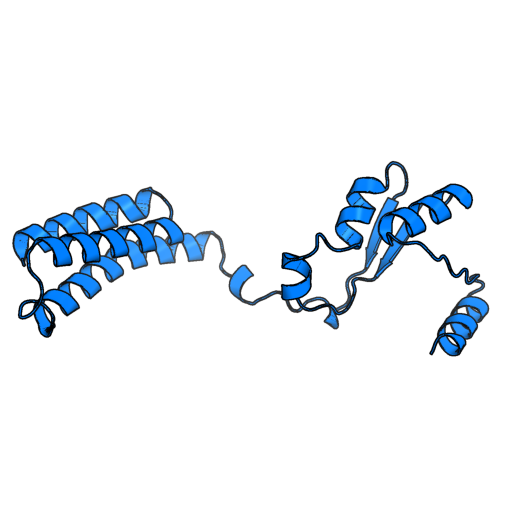 C C . MET A 1 120 ? 23.740 11.066 -31.686 1.00 57.91 120 MET A C 1
ATOM 915 O O . MET A 1 120 ? 24.594 10.334 -32.151 1.00 57.91 120 MET A O 1
ATOM 919 N N . GLY A 1 121 ? 24.033 12.242 -31.126 1.00 64.94 121 GLY A N 1
ATOM 920 C CA . GLY A 1 121 ? 25.389 12.596 -30.707 1.00 64.94 121 GLY A CA 1
ATOM 921 C C . GLY A 1 121 ? 25.658 12.152 -29.266 1.00 64.94 121 GLY A C 1
ATOM 922 O O . GLY A 1 121 ? 24.725 11.839 -28.525 1.00 64.94 121 GLY A O 1
ATOM 923 N N . ILE A 1 122 ? 26.922 12.251 -28.846 1.00 66.56 122 ILE A N 1
ATOM 924 C CA . ILE A 1 122 ? 27.484 11.798 -27.552 1.00 66.56 122 ILE A CA 1
ATOM 925 C C . ILE A 1 122 ? 26.608 12.150 -26.321 1.00 66.56 122 ILE A C 1
ATOM 927 O O . ILE A 1 122 ? 26.509 11.389 -25.354 1.00 66.56 122 ILE A O 1
ATOM 931 N N . GLY A 1 123 ? 25.929 13.305 -26.342 1.00 72.56 123 GLY A N 1
ATOM 932 C CA . GLY A 1 123 ? 25.044 13.737 -25.253 1.00 72.56 123 GLY A CA 1
ATOM 933 C C . GLY A 1 123 ? 23.746 12.924 -25.117 1.00 72.56 123 GLY A C 1
ATOM 934 O O . GLY A 1 123 ? 23.291 12.683 -23.998 1.00 72.56 123 GLY A O 1
ATOM 935 N N . GLY A 1 124 ? 23.150 12.482 -26.229 1.00 76.00 124 GLY A N 1
ATOM 936 C CA . GLY A 1 124 ? 21.907 11.697 -26.224 1.00 76.00 124 GLY A CA 1
ATOM 937 C C . GLY A 1 124 ? 22.121 10.266 -25.734 1.00 76.00 124 GLY A C 1
ATOM 938 O O . GLY A 1 124 ? 21.312 9.733 -24.973 1.00 76.00 124 GLY A O 1
ATOM 939 N N . GLU A 1 125 ? 23.261 9.682 -26.092 1.00 76.75 125 GLU A N 1
ATOM 940 C CA . GLU A 1 125 ? 23.663 8.335 -25.682 1.00 76.75 125 GLU A CA 1
ATOM 941 C C . GLU A 1 125 ? 23.917 8.273 -24.177 1.00 76.75 125 GLU A C 1
ATOM 943 O O . GLU A 1 125 ? 23.342 7.438 -23.477 1.00 76.75 125 GLU A O 1
ATOM 948 N N . SER A 1 126 ? 24.672 9.240 -23.650 1.00 79.06 126 SER A N 1
ATOM 949 C CA . SER A 1 126 ? 24.917 9.372 -22.210 1.00 79.06 126 SER A CA 1
ATOM 950 C C . SER A 1 126 ? 23.611 9.461 -21.404 1.00 79.06 126 SER A C 1
ATOM 952 O O . SER A 1 126 ? 23.472 8.821 -20.358 1.00 79.06 126 SER A O 1
ATOM 954 N N . ALA A 1 127 ? 22.619 10.209 -21.903 1.00 83.25 127 ALA A N 1
ATOM 955 C CA . ALA A 1 127 ? 21.316 10.345 -21.251 1.00 83.25 127 ALA A CA 1
ATOM 956 C C . ALA A 1 127 ? 20.502 9.037 -21.265 1.00 83.25 127 ALA A C 1
ATOM 958 O O . ALA A 1 127 ? 19.867 8.697 -20.265 1.00 83.25 127 ALA A O 1
ATOM 959 N N . LEU A 1 128 ? 20.542 8.276 -22.363 1.00 81.94 128 LEU A N 1
ATOM 960 C CA . LEU A 1 128 ? 19.859 6.982 -22.492 1.00 81.94 128 LEU A CA 1
ATOM 961 C C . LEU A 1 128 ? 20.389 5.945 -21.500 1.00 81.94 128 LEU A C 1
ATOM 963 O O . LEU A 1 128 ? 19.608 5.309 -20.787 1.00 81.94 128 LEU A O 1
ATOM 967 N N . PHE A 1 129 ? 21.710 5.815 -21.403 1.00 81.00 129 PHE A N 1
ATOM 968 C CA . PHE A 1 129 ? 22.334 4.934 -20.419 1.00 81.00 129 PHE A CA 1
ATOM 969 C C . PHE A 1 129 ? 22.028 5.380 -18.982 1.00 81.00 129 PHE A C 1
ATOM 971 O O . PHE A 1 129 ? 21.728 4.538 -18.133 1.00 81.00 129 PHE A O 1
ATOM 978 N N . PHE A 1 130 ? 21.998 6.691 -18.710 1.00 83.94 130 PHE A N 1
ATOM 979 C CA . PHE A 1 130 ? 21.606 7.215 -17.398 1.00 83.94 130 PHE A CA 1
ATOM 980 C C . PHE A 1 130 ? 20.156 6.860 -17.030 1.00 83.94 130 PHE A C 1
ATOM 982 O O . PHE A 1 130 ? 19.895 6.406 -15.914 1.00 83.94 130 PHE A O 1
ATOM 989 N N . ILE A 1 131 ? 19.214 6.979 -17.971 1.00 86.31 131 ILE A N 1
ATOM 990 C CA . ILE A 1 131 ? 17.820 6.546 -17.771 1.00 86.31 131 ILE A CA 1
ATOM 991 C C . ILE A 1 131 ? 17.757 5.042 -17.471 1.00 86.31 131 ILE A C 1
ATOM 993 O O . ILE A 1 131 ? 17.031 4.629 -16.565 1.00 86.31 131 ILE A O 1
ATOM 997 N N . GLY A 1 132 ? 18.551 4.226 -18.169 1.00 83.19 132 GLY A N 1
ATOM 998 C CA . GLY A 1 132 ? 18.680 2.795 -17.884 1.00 83.19 132 GLY A CA 1
ATOM 999 C C . GLY A 1 132 ? 19.102 2.512 -16.441 1.00 83.19 132 GLY A C 1
ATOM 1000 O O . GLY A 1 132 ? 18.454 1.727 -15.746 1.00 83.19 132 GLY A O 1
ATOM 1001 N N . VAL A 1 133 ? 20.132 3.212 -15.958 1.00 86.50 133 VAL A N 1
ATOM 1002 C CA . VAL A 1 133 ? 20.606 3.107 -14.567 1.00 86.50 133 VAL A CA 1
ATOM 1003 C C . VAL A 1 133 ? 19.515 3.508 -13.569 1.00 86.50 133 VAL A C 1
ATOM 1005 O O . VAL A 1 133 ? 19.325 2.819 -12.563 1.00 86.50 133 VAL A O 1
ATOM 1008 N N . LEU A 1 134 ? 18.754 4.572 -13.846 1.00 87.06 134 LEU A N 1
ATOM 1009 C CA . LEU A 1 134 ? 17.640 4.996 -12.989 1.00 87.06 134 LEU A CA 1
ATOM 1010 C C . LEU A 1 134 ? 16.540 3.929 -12.903 1.00 87.06 134 LEU A C 1
ATOM 1012 O O . LEU A 1 134 ? 16.044 3.648 -11.811 1.00 87.06 134 LEU A O 1
ATOM 1016 N N . ILE A 1 135 ? 16.185 3.291 -14.022 1.00 84.19 135 ILE A N 1
ATOM 1017 C CA . ILE A 1 135 ? 15.200 2.198 -14.040 1.00 84.19 135 ILE A CA 1
ATOM 1018 C C . ILE A 1 135 ? 15.674 1.036 -13.154 1.00 84.19 135 ILE A C 1
ATOM 1020 O O . ILE A 1 135 ? 14.898 0.516 -12.347 1.00 84.19 135 ILE A O 1
ATOM 1024 N N . VAL A 1 136 ? 16.954 0.662 -13.241 1.00 84.56 136 VAL A N 1
ATOM 1025 C CA . VAL A 1 136 ? 17.541 -0.391 -12.395 1.00 84.56 136 VAL A CA 1
ATOM 1026 C C . VAL A 1 136 ? 17.526 0.006 -10.912 1.00 84.56 136 VAL A C 1
ATOM 1028 O O . VAL A 1 136 ? 17.183 -0.821 -10.061 1.00 84.56 136 VAL A O 1
ATOM 1031 N N . ALA A 1 137 ? 17.814 1.271 -10.589 1.00 82.38 137 ALA A N 1
ATOM 1032 C CA . ALA A 1 137 ? 17.772 1.784 -9.218 1.00 82.38 137 ALA A CA 1
ATOM 1033 C C . ALA A 1 137 ? 16.370 1.696 -8.597 1.00 82.38 137 ALA A C 1
ATOM 1035 O O . ALA A 1 137 ? 16.230 1.294 -7.440 1.00 82.38 137 ALA A O 1
ATOM 1036 N N . LEU A 1 138 ? 15.325 2.000 -9.370 1.00 80.62 138 LEU A N 1
ATOM 1037 C CA . LEU A 1 138 ? 13.932 1.884 -8.921 1.00 80.62 138 LEU A CA 1
ATOM 1038 C C . LEU A 1 138 ? 13.508 0.423 -8.681 1.00 80.62 138 LEU A C 1
ATOM 1040 O O . LEU A 1 138 ? 12.666 0.139 -7.821 1.00 80.62 138 LEU A O 1
ATOM 1044 N N . LEU A 1 139 ? 14.099 -0.520 -9.418 1.00 77.00 139 LEU A N 1
ATOM 1045 C CA . LEU A 1 139 ? 13.805 -1.947 -9.290 1.00 77.00 139 LEU A CA 1
ATOM 1046 C C . LEU A 1 139 ? 14.520 -2.590 -8.093 1.00 77.00 139 LEU A C 1
ATOM 1048 O O . LEU A 1 139 ? 13.892 -3.372 -7.369 1.00 77.00 139 LEU A O 1
ATOM 1052 N N . GLY A 1 140 ? 15.802 -2.265 -7.888 1.00 74.38 140 GLY A N 1
ATOM 1053 C CA . GLY A 1 140 ? 16.702 -2.993 -6.985 1.00 74.38 140 GLY A CA 1
ATOM 1054 C C . GLY A 1 140 ? 17.456 -2.198 -5.933 1.00 74.38 140 GLY A C 1
ATOM 1055 O O . GLY A 1 140 ? 18.188 -2.806 -5.153 1.00 74.38 140 GLY A O 1
ATOM 1056 N N . GLY A 1 141 ? 17.314 -0.876 -5.907 1.00 81.12 141 GLY A N 1
ATOM 1057 C CA . GLY A 1 141 ? 18.094 -0.005 -5.035 1.00 81.12 141 GLY A CA 1
ATOM 1058 C C . GLY A 1 141 ? 19.514 0.261 -5.547 1.00 81.12 141 GLY A C 1
ATOM 1059 O O . GLY A 1 141 ? 19.838 0.059 -6.717 1.00 81.12 141 GLY A O 1
ATOM 1060 N N . VAL A 1 142 ? 20.369 0.752 -4.647 1.00 82.31 142 VAL A N 1
ATOM 1061 C CA . VAL A 1 142 ? 21.663 1.368 -4.993 1.00 82.31 142 VAL A CA 1
ATOM 1062 C C . VAL A 1 142 ? 22.696 0.355 -5.501 1.00 82.31 142 VAL A C 1
ATOM 1064 O O . VAL A 1 142 ? 23.438 0.661 -6.428 1.00 82.31 142 VAL A O 1
ATOM 1067 N N . ALA A 1 143 ? 22.740 -0.860 -4.941 1.00 85.69 143 ALA A N 1
ATOM 1068 C CA . ALA A 1 143 ? 23.761 -1.847 -5.306 1.00 85.69 143 ALA A CA 1
ATOM 1069 C C . ALA A 1 143 ? 23.626 -2.364 -6.760 1.00 85.69 143 ALA A C 1
ATOM 1071 O O . ALA A 1 143 ? 24.614 -2.293 -7.494 1.00 85.69 143 ALA A O 1
ATOM 1072 N N . PRO A 1 144 ? 22.439 -2.793 -7.243 1.00 83.00 144 PRO A N 1
ATOM 1073 C CA . PRO A 1 144 ? 22.254 -3.143 -8.656 1.00 83.00 144 PRO A CA 1
ATOM 1074 C C . PRO A 1 144 ? 22.455 -1.950 -9.600 1.00 83.00 144 PRO A C 1
ATOM 1076 O O . PRO A 1 144 ? 23.009 -2.108 -10.686 1.00 83.00 144 PRO A O 1
ATOM 1079 N N . ALA A 1 145 ? 22.060 -0.742 -9.182 1.00 83.88 145 ALA A N 1
ATOM 1080 C CA . ALA A 1 145 ? 22.262 0.471 -9.974 1.00 83.88 145 ALA A CA 1
ATOM 1081 C C . ALA A 1 145 ? 23.746 0.797 -10.175 1.00 83.88 145 ALA A C 1
ATOM 1083 O O . ALA A 1 145 ? 24.145 1.157 -11.279 1.00 83.88 145 ALA A O 1
ATOM 1084 N N . ALA A 1 146 ? 24.574 0.622 -9.141 1.00 87.75 146 ALA A N 1
ATOM 1085 C CA . ALA A 1 146 ? 26.016 0.825 -9.241 1.00 87.75 146 ALA A CA 1
ATOM 1086 C C . ALA A 1 146 ? 26.654 -0.129 -10.265 1.00 87.75 146 ALA A C 1
ATOM 1088 O O . ALA A 1 146 ? 27.444 0.304 -11.103 1.00 87.75 146 ALA A O 1
ATOM 1089 N N . LEU A 1 147 ? 26.258 -1.407 -10.255 1.00 87.44 147 LEU A N 1
ATOM 1090 C CA . LEU A 1 147 ? 26.724 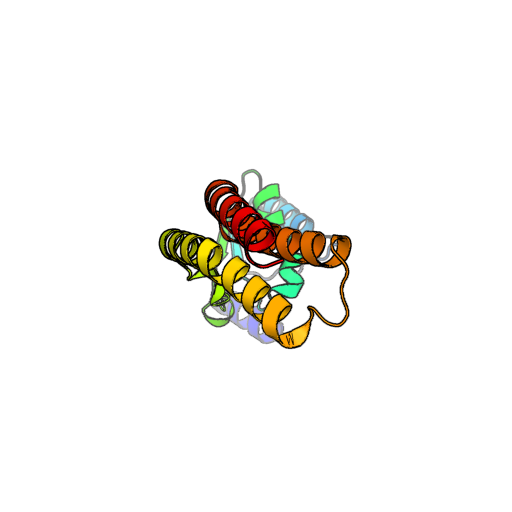-2.388 -11.239 1.00 87.44 147 LEU A CA 1
ATOM 1091 C C . LEU A 1 147 ? 26.277 -2.016 -12.661 1.00 87.44 147 LEU A C 1
ATOM 1093 O O . LEU A 1 147 ? 27.084 -2.031 -13.590 1.00 87.44 147 LEU A O 1
ATOM 1097 N N . SER A 1 148 ? 25.012 -1.616 -12.815 1.00 86.94 148 SER A N 1
ATOM 1098 C CA . SER A 1 148 ? 24.465 -1.134 -14.087 1.00 86.94 148 SER A CA 1
ATOM 1099 C C . SER A 1 148 ? 25.205 0.104 -14.600 1.00 86.94 148 SER A C 1
ATOM 1101 O O . SER A 1 148 ? 25.428 0.218 -15.803 1.00 86.94 148 SER A O 1
ATOM 1103 N N . ALA A 1 149 ? 25.595 1.027 -13.718 1.00 87.25 149 ALA A N 1
ATOM 1104 C CA . ALA A 1 149 ? 26.326 2.241 -14.074 1.00 87.25 149 ALA A CA 1
ATOM 1105 C C . ALA A 1 149 ? 27.754 1.938 -14.545 1.00 87.25 149 ALA A C 1
ATOM 1107 O O . ALA A 1 149 ? 28.184 2.489 -15.555 1.00 87.25 149 ALA A O 1
ATOM 1108 N N . LEU A 1 150 ? 28.458 1.022 -13.870 1.00 89.88 150 LEU A N 1
ATOM 1109 C CA . LEU A 1 150 ? 29.790 0.571 -14.291 1.00 89.88 150 LEU A CA 1
ATOM 1110 C C . LEU A 1 150 ? 29.747 -0.072 -15.682 1.00 89.88 150 LEU A C 1
ATOM 1112 O O . LEU A 1 150 ? 30.544 0.280 -16.549 1.00 89.88 150 LEU A O 1
ATOM 1116 N N . LEU A 1 151 ? 28.779 -0.964 -15.916 1.00 85.88 151 LEU A N 1
ATOM 1117 C CA . LEU A 1 151 ? 28.568 -1.573 -17.231 1.00 85.88 151 LEU A CA 1
ATOM 1118 C C . LEU A 1 151 ? 28.210 -0.540 -18.295 1.00 85.88 151 LEU A C 1
ATOM 1120 O O . LEU A 1 151 ? 28.761 -0.580 -19.389 1.00 85.88 151 LEU A O 1
ATOM 1124 N N . SER A 1 152 ? 27.323 0.398 -17.965 1.00 81.81 152 SER A N 1
ATOM 1125 C CA . SER A 1 152 ? 26.916 1.475 -18.871 1.00 81.81 152 SER A CA 1
ATOM 1126 C C . SER A 1 152 ? 28.098 2.350 -19.280 1.00 81.81 152 SER A C 1
ATOM 1128 O O . SER A 1 152 ? 28.266 2.616 -20.464 1.00 81.81 152 SER A O 1
ATOM 1130 N N . GLY A 1 153 ? 28.952 2.744 -18.329 1.00 81.88 153 GLY A N 1
ATOM 1131 C CA . GLY A 1 153 ? 30.163 3.514 -18.619 1.00 81.88 153 GLY A CA 1
ATOM 1132 C C . GLY A 1 153 ? 31.167 2.736 -19.472 1.00 81.88 153 GLY A C 1
ATOM 1133 O O . GLY A 1 153 ? 31.761 3.297 -20.385 1.00 81.88 153 GLY A O 1
ATOM 1134 N N . MET A 1 154 ? 31.317 1.431 -19.227 1.00 84.62 154 MET A N 1
ATOM 1135 C CA . MET A 1 154 ? 32.212 0.584 -20.020 1.00 84.62 154 MET A CA 1
ATOM 1136 C C . MET A 1 154 ? 31.710 0.395 -21.459 1.00 84.62 154 MET A C 1
ATOM 1138 O O . MET A 1 154 ? 32.504 0.441 -22.393 1.00 84.62 154 MET A O 1
ATOM 1142 N N . LEU A 1 155 ? 30.399 0.216 -21.640 1.00 79.31 155 LEU A N 1
ATOM 1143 C CA . LEU A 1 155 ? 29.761 0.082 -22.953 1.00 79.31 155 LEU A CA 1
ATOM 1144 C C . LEU A 1 155 ? 29.828 1.393 -23.741 1.00 79.31 155 LEU A C 1
ATOM 1146 O O . LEU A 1 155 ? 30.230 1.370 -24.901 1.00 79.31 155 LEU A O 1
ATOM 1150 N N . LEU A 1 156 ? 29.518 2.519 -23.089 1.00 76.69 156 LEU A N 1
ATOM 1151 C CA . LEU A 1 156 ? 29.641 3.855 -23.673 1.00 76.69 156 LEU A CA 1
ATOM 1152 C C . LEU A 1 156 ? 31.067 4.192 -24.101 1.00 76.69 156 LEU A C 1
ATOM 1154 O O . LEU A 1 156 ? 31.216 4.927 -25.051 1.00 76.69 156 LEU A O 1
ATOM 1158 N N . ASN A 1 157 ? 32.097 3.708 -23.401 1.00 79.56 157 ASN A N 1
ATOM 1159 C CA . ASN A 1 157 ? 33.488 4.039 -23.725 1.00 79.56 157 ASN A CA 1
ATOM 1160 C C . ASN A 1 157 ? 34.112 3.106 -24.779 1.00 79.56 157 ASN A C 1
ATOM 1162 O O . ASN A 1 157 ? 35.147 3.436 -25.352 1.00 79.56 157 ASN A O 1
ATOM 1166 N N . TYR A 1 158 ? 33.587 1.888 -24.945 1.00 73.06 158 TYR A N 1
ATOM 1167 C CA . TYR A 1 158 ? 34.176 0.893 -25.850 1.00 73.06 158 TYR A CA 1
ATOM 1168 C C . TYR A 1 158 ? 33.461 0.815 -27.202 1.00 73.06 158 TYR A C 1
ATOM 1170 O O . TYR A 1 158 ? 34.103 0.516 -28.206 1.00 73.06 158 TYR A O 1
ATOM 1178 N N . PHE A 1 159 ? 32.144 1.036 -27.225 1.00 67.19 159 PHE A N 1
ATOM 1179 C CA . PHE A 1 159 ? 31.318 0.872 -28.425 1.00 67.19 159 PHE A CA 1
ATOM 1180 C C . PHE A 1 159 ? 30.807 2.185 -29.025 1.00 67.19 159 PHE A C 1
ATOM 1182 O O . PHE A 1 159 ? 30.339 2.153 -30.161 1.00 67.19 159 PHE A O 1
ATOM 1189 N N . LEU A 1 160 ? 30.875 3.289 -28.280 1.00 64.25 160 LEU A N 1
ATOM 1190 C CA . LEU A 1 160 ? 30.450 4.636 -28.667 1.00 64.25 160 LEU A CA 1
ATOM 1191 C C . LEU A 1 160 ? 31.594 5.625 -28.378 1.00 64.25 160 LEU A C 1
ATOM 1193 O O . LEU A 1 160 ? 31.638 6.689 -29.032 1.00 64.25 160 LEU A O 1
#

Radius of gyration: 27.43 Å; chains: 1; bounding box: 70×28×63 Å

Foldseek 3Di:
DVVVVCVVCVVVVHDDDDFDDPQDLVRVLVVCVVVVHQEAEDEDDLDDVVVVVVDVDSLNVNCVPNVRHHYHYDYDVSSPPDPPVVVCDPVNLQVVLLVLLPVLLVVLLVCCLPPNVVPDDLVVSVVSLVVSLVVSCVSHNDPSSVSSVVSNVVSSVPRD

pLDDT: mean 77.51, std 13.48, range [43.59, 94.69]

Organism: Mycobacterium angelicum (NCBI:txid470074)